Protein AF-A0A7W4C186-F1 (afdb_monomer)

Foldseek 3Di:
DDPPVQPDDPPLCVLAPPVVVLVVLVVVLVCLVVVLVVPPVPPCPDPVSVVSVVSNVVSVVSNVSSVVSNVVVVVVVVVD

Mean predicted aligned error: 10.66 Å

Solvent-accessible surface area (backbone atoms only — not comparable to full-atom values): 4720 Å² total; per-residue (Å²): 130,88,65,92,85,60,87,85,49,82,62,80,56,60,51,62,62,58,64,67,58,54,49,53,45,50,51,51,33,64,48,43,54,58,49,47,54,70,73,30,70,90,49,76,82,42,72,64,45,54,50,50,51,52,50,34,50,52,42,48,51,53,51,50,52,29,50,51,45,41,50,52,50,55,53,57,66,73,74,113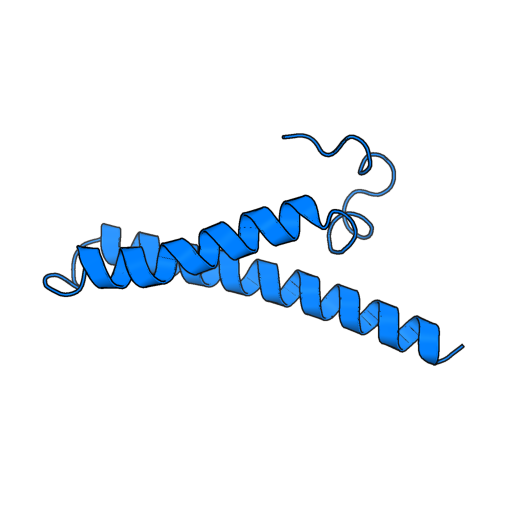

Nearest PDB structures (foldseek):
  7emf-assembly1_G  TM=6.633E-01  e=3.847E+00  Homo sapiens
  7ena-assembly1_g  TM=6.601E-01  e=4.615E+00  Homo sapiens
  7enc-assembly1_g  TM=6.173E-01  e=5.535E+00  Homo sapiens

Secondary structure (DSSP, 8-state):
---TT--S-TTTTTTTS-HHHHHHHHHHHHHHHHHHHHHHSS-TTSHHHHHHHHHHHHHHHHHHHHHHHHHHHHHHHT--

Structure (mmCIF, N/CA/C/O backbone):
data_AF-A0A7W4C186-F1
#
_entry.id   AF-A0A7W4C186-F1
#
loop_
_atom_site.group_PDB
_atom_site.id
_atom_site.type_symbol
_atom_site.label_atom_id
_atom_site.label_alt_id
_atom_site.label_comp_id
_atom_site.label_asym_id
_atom_site.label_entity_id
_atom_site.label_seq_id
_atom_site.pdbx_PDB_ins_code
_atom_site.Cartn_x
_atom_site.Cartn_y
_atom_site.Cartn_z
_atom_site.occupancy
_atom_site.B_iso_or_equiv
_atom_site.auth_seq_id
_atom_site.auth_comp_id
_atom_site.auth_asym_id
_atom_site.auth_atom_id
_atom_site.pdbx_PDB_model_num
ATOM 1 N N . MET A 1 1 ? 9.708 3.972 13.140 1.00 41.66 1 MET A N 1
ATOM 2 C CA . MET A 1 1 ? 10.040 4.398 14.518 1.00 41.66 1 MET A CA 1
ATOM 3 C C . MET A 1 1 ? 8.928 3.980 15.463 1.00 41.66 1 MET A C 1
ATOM 5 O O . MET A 1 1 ? 7.764 4.147 15.115 1.00 41.66 1 MET A O 1
ATOM 9 N N . SER A 1 2 ? 9.287 3.394 16.606 1.00 38.91 2 SER A N 1
ATOM 10 C CA . SER A 1 2 ? 8.350 2.897 17.619 1.00 38.91 2 SER A CA 1
ATOM 11 C C . SER A 1 2 ? 7.429 4.028 18.107 1.00 38.91 2 SER A C 1
ATOM 13 O O . SER A 1 2 ? 7.889 4.992 18.715 1.00 38.91 2 SER A O 1
ATOM 15 N N . CYS A 1 3 ? 6.133 3.957 17.774 1.00 52.81 3 CYS A N 1
ATOM 16 C CA . CYS A 1 3 ? 5.101 4.865 18.291 1.00 52.81 3 CYS A CA 1
ATOM 17 C C . CYS A 1 3 ? 4.947 4.513 19.789 1.00 52.81 3 CYS A C 1
ATOM 19 O O . CYS A 1 3 ? 4.300 3.519 20.105 1.00 52.81 3 CYS A O 1
ATOM 21 N N . ASN A 1 4 ? 5.535 5.300 20.705 1.00 50.91 4 ASN A N 1
ATOM 22 C CA . ASN A 1 4 ? 5.512 5.102 22.177 1.00 50.91 4 ASN A CA 1
ATOM 23 C C . ASN A 1 4 ? 4.095 5.082 22.811 1.00 50.91 4 ASN A C 1
ATOM 25 O O . ASN A 1 4 ? 3.946 4.949 24.016 1.00 50.91 4 ASN A O 1
ATOM 29 N N . GLN A 1 5 ? 3.045 5.226 21.999 1.00 50.38 5 GLN A N 1
ATOM 30 C CA . GLN A 1 5 ? 1.629 5.233 22.383 1.00 50.38 5 GLN A CA 1
ATOM 31 C C . GLN A 1 5 ? 0.909 3.909 22.038 1.00 50.38 5 GLN A C 1
ATOM 33 O O . GLN A 1 5 ? -0.316 3.859 22.002 1.00 50.38 5 GLN A O 1
ATOM 38 N N . CYS A 1 6 ? 1.646 2.840 21.706 1.00 52.28 6 CYS A N 1
ATOM 39 C CA . CYS A 1 6 ? 1.098 1.563 21.216 1.00 52.28 6 CYS A CA 1
ATOM 40 C C . CYS A 1 6 ? 1.398 0.351 22.121 1.00 52.28 6 CYS A C 1
ATOM 42 O O . CYS A 1 6 ? 1.419 -0.775 21.621 1.00 52.28 6 CYS A O 1
ATOM 44 N N . SER A 1 7 ? 1.650 0.563 23.415 1.00 49.56 7 SER A N 1
ATOM 45 C CA . SER A 1 7 ? 2.178 -0.484 24.307 1.00 49.56 7 SER A CA 1
ATOM 46 C C . SER A 1 7 ? 1.132 -1.378 24.989 1.00 49.56 7 SER A C 1
ATOM 48 O O . SER A 1 7 ? 1.539 -2.343 25.620 1.00 49.56 7 SER A O 1
ATOM 50 N N . ASP A 1 8 ? -0.178 -1.123 24.849 1.00 48.19 8 ASP A N 1
ATOM 51 C CA . ASP A 1 8 ? -1.167 -1.734 25.764 1.00 48.19 8 ASP A CA 1
ATOM 52 C C . ASP A 1 8 ? -2.147 -2.757 25.139 1.00 48.19 8 ASP A C 1
ATOM 54 O O . ASP A 1 8 ? -2.737 -3.564 25.843 1.00 48.19 8 ASP A O 1
ATOM 58 N N . SER A 1 9 ? -2.308 -2.839 23.809 1.00 48.75 9 SER A N 1
ATOM 59 C CA . SER A 1 9 ? -2.991 -3.994 23.175 1.00 48.75 9 SER A CA 1
ATOM 60 C C . SER A 1 9 ? -2.664 -4.129 21.681 1.00 48.75 9 SER A C 1
ATOM 62 O O . SER A 1 9 ? -3.067 -3.334 20.827 1.00 48.75 9 SER A O 1
ATOM 64 N N . VAL A 1 10 ? -1.899 -5.173 21.357 1.00 55.88 10 VAL A N 1
ATOM 65 C CA . VAL A 1 10 ? -0.979 -5.229 20.204 1.00 55.88 10 VAL A CA 1
ATOM 66 C C . VAL A 1 10 ? -1.649 -5.174 18.821 1.00 55.88 10 VAL A C 1
ATOM 68 O O . VAL A 1 10 ? -1.046 -4.642 17.890 1.00 55.88 10 VAL A O 1
ATOM 71 N N . PHE A 1 11 ? -2.894 -5.641 18.672 1.00 52.91 11 PHE A N 1
ATOM 72 C CA . PHE A 1 11 ? -3.567 -5.708 17.362 1.00 52.91 11 PHE A CA 1
ATOM 73 C C . PHE A 1 11 ? -4.720 -4.709 17.193 1.00 52.91 11 PHE A C 1
ATOM 75 O O . PHE A 1 11 ? -4.792 -3.994 16.194 1.00 52.91 11 PHE A O 1
ATOM 82 N N . ARG A 1 12 ? -5.613 -4.593 18.184 1.00 47.38 12 ARG A N 1
ATOM 83 C CA . ARG A 1 12 ? -6.830 -3.770 18.061 1.00 47.38 12 ARG A CA 1
ATOM 84 C C . ARG A 1 12 ? -6.562 -2.269 18.210 1.00 47.38 12 ARG A C 1
ATOM 86 O O . ARG A 1 12 ? -7.268 -1.474 17.595 1.00 47.38 12 ARG A O 1
ATOM 93 N N . GLN A 1 13 ? -5.583 -1.838 19.007 1.00 51.72 13 GLN A N 1
ATOM 94 C CA . GLN A 1 13 ? -5.230 -0.411 19.097 1.0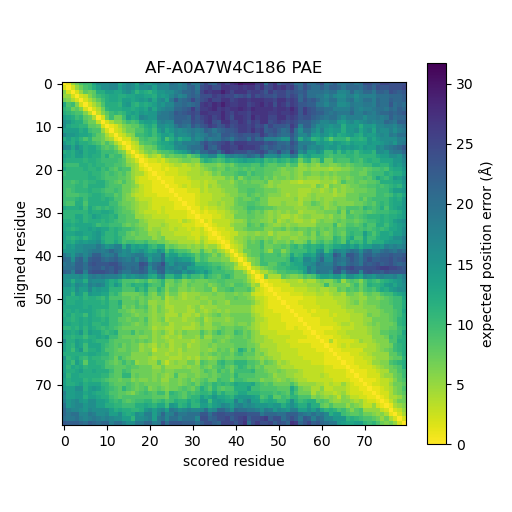0 51.72 13 GLN A CA 1
ATOM 95 C C . GLN A 1 13 ? -4.306 0.041 17.957 1.00 51.72 13 GLN A C 1
ATOM 97 O O . GLN A 1 13 ? -4.334 1.215 17.584 1.00 51.72 13 GLN A O 1
ATOM 102 N N . LYS A 1 14 ? -3.540 -0.886 17.364 1.00 54.75 14 LYS A N 1
ATOM 103 C CA . LYS A 1 14 ? -2.546 -0.579 16.327 1.00 54.75 14 LYS A CA 1
ATOM 104 C C . LYS A 1 14 ?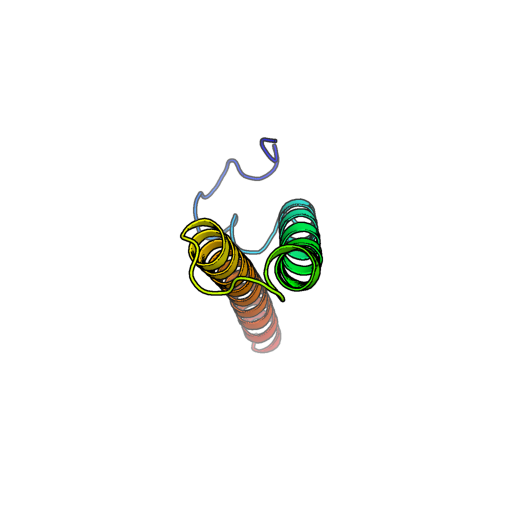 -3.189 -0.284 14.957 1.00 54.75 14 LYS A C 1
ATOM 106 O O . LYS A 1 14 ? -2.776 0.674 14.308 1.00 54.75 14 LYS A O 1
ATOM 111 N N . ILE A 1 15 ? -4.270 -0.981 14.581 1.00 58.84 15 ILE A N 1
ATOM 112 C CA . ILE A 1 15 ? -4.997 -0.789 13.301 1.00 58.84 15 ILE A CA 1
ATOM 113 C C . ILE A 1 15 ? -6.036 0.346 13.401 1.00 58.84 15 ILE A C 1
ATOM 115 O O . ILE A 1 15 ? -7.229 0.145 13.219 1.00 58.84 15 ILE A O 1
ATOM 119 N N . GLY A 1 16 ? -5.615 1.565 13.745 1.00 53.03 16 GLY A N 1
ATOM 120 C CA . GLY A 1 16 ? -6.528 2.719 13.654 1.00 53.03 16 GLY A CA 1
ATOM 121 C C . GLY A 1 16 ? -6.241 3.923 14.543 1.00 53.03 16 GLY A C 1
ATOM 122 O O . GLY A 1 16 ? -7.045 4.851 14.542 1.00 53.03 16 GLY A O 1
ATOM 123 N N . ARG A 1 17 ? -5.145 3.939 15.320 1.00 54.06 17 ARG A N 1
ATOM 124 C CA . ARG A 1 17 ? -4.869 5.047 16.259 1.00 54.06 17 ARG A CA 1
ATOM 125 C C . ARG A 1 17 ? -3.634 5.902 15.921 1.00 54.06 17 ARG A C 1
ATOM 127 O O . ARG A 1 17 ? -3.712 7.120 16.067 1.00 54.06 17 ARG A O 1
ATOM 134 N N . CYS A 1 18 ? -2.523 5.351 15.409 1.00 65.50 18 CYS A N 1
ATOM 135 C CA . CYS A 1 18 ? -1.376 6.192 15.001 1.00 65.50 18 CYS A CA 1
ATOM 136 C C . CYS A 1 18 ? -1.621 6.793 13.595 1.00 65.50 18 CYS A C 1
ATOM 138 O O . CYS A 1 18 ? -1.240 6.204 12.583 1.00 65.50 18 CYS A O 1
ATOM 140 N N . LYS A 1 19 ? -2.180 8.019 13.530 1.00 64.56 19 LYS A N 1
ATOM 141 C CA . LYS A 1 19 ? -2.315 8.808 12.278 1.00 64.56 19 LYS A CA 1
ATOM 142 C C . LYS A 1 19 ? -0.983 8.961 11.533 1.00 64.56 19 LYS A C 1
ATOM 144 O O . LYS A 1 19 ? -0.956 9.038 10.314 1.00 64.56 19 LYS A O 1
ATOM 149 N N . ARG A 1 20 ? 0.131 8.974 12.270 1.00 68.94 20 ARG A N 1
ATOM 150 C CA . ARG A 1 20 ? 1.488 9.110 11.727 1.00 68.94 20 ARG A CA 1
ATOM 151 C C . ARG A 1 20 ? 1.895 7.908 10.861 1.00 68.94 20 ARG A C 1
ATOM 153 O O . ARG A 1 20 ? 2.474 8.101 9.800 1.00 68.94 20 ARG A O 1
ATOM 160 N N . CYS A 1 21 ? 1.530 6.687 11.267 1.00 71.06 21 CYS A N 1
ATOM 161 C CA . CYS A 1 21 ? 1.771 5.475 10.474 1.00 71.06 21 CYS A CA 1
ATOM 162 C C . CYS A 1 21 ? 0.882 5.431 9.225 1.00 71.06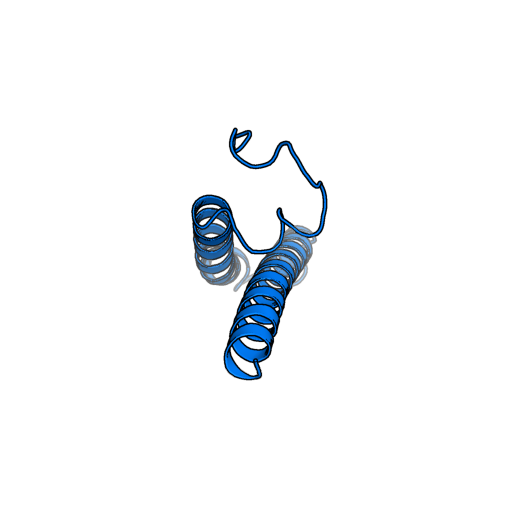 21 CYS A C 1
ATOM 164 O O . CYS A 1 21 ? 1.358 5.061 8.158 1.00 71.06 21 CYS A O 1
ATOM 166 N N . MET A 1 22 ? -0.374 5.870 9.340 1.00 74.25 22 MET A N 1
ATOM 167 C CA . MET A 1 22 ? -1.283 6.008 8.198 1.00 74.25 22 MET A CA 1
ATOM 168 C C . MET A 1 22 ? -0.749 7.017 7.170 1.00 74.25 22 MET A C 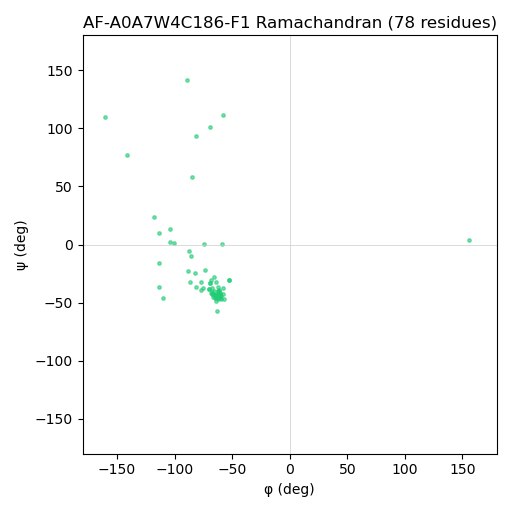1
ATOM 170 O O . MET A 1 22 ? -0.742 6.719 5.982 1.00 74.25 22 MET A O 1
ATOM 174 N N . TRP A 1 23 ? -0.238 8.169 7.618 1.00 76.81 23 TRP A N 1
ATOM 175 C CA . TRP A 1 23 ? 0.379 9.172 6.742 1.00 76.81 23 TRP A CA 1
ATOM 176 C C . TRP A 1 23 ? 1.651 8.669 6.061 1.00 76.81 23 TRP A C 1
ATOM 178 O O . TRP A 1 23 ? 1.817 8.877 4.863 1.00 76.81 23 TRP A O 1
ATOM 188 N N . GLN A 1 24 ? 2.528 7.980 6.798 1.00 80.50 24 GLN A N 1
ATOM 189 C CA . GLN A 1 24 ? 3.743 7.394 6.227 1.00 80.50 24 GLN A CA 1
ATOM 190 C C . GLN A 1 24 ? 3.407 6.358 5.145 1.00 80.50 24 GLN A C 1
ATOM 192 O O . GLN A 1 24 ? 4.022 6.355 4.084 1.00 80.50 24 GLN A O 1
ATOM 197 N N . LEU A 1 25 ? 2.408 5.508 5.398 1.00 79.75 25 LEU A N 1
ATOM 198 C CA . LEU A 1 25 ? 1.950 4.502 4.445 1.00 79.75 25 LEU A CA 1
ATOM 199 C C . LEU A 1 25 ? 1.259 5.129 3.223 1.00 79.75 25 LEU A C 1
ATOM 201 O O . LEU A 1 25 ? 1.505 4.699 2.101 1.00 79.75 25 LEU A O 1
ATOM 205 N N . ALA A 1 26 ? 0.428 6.157 3.427 1.00 81.81 26 ALA A N 1
ATOM 206 C CA . ALA A 1 26 ? -0.233 6.883 2.345 1.00 81.81 26 ALA A CA 1
ATOM 207 C C . ALA A 1 26 ? 0.785 7.579 1.431 1.00 81.81 26 ALA A C 1
ATOM 209 O O . ALA A 1 26 ? 0.693 7.442 0.215 1.00 81.81 26 ALA A O 1
ATOM 210 N N . LEU A 1 27 ? 1.795 8.246 2.005 1.00 83.25 27 LEU A N 1
ATOM 211 C CA . LEU A 1 27 ? 2.899 8.833 1.241 1.00 83.25 27 LEU A CA 1
ATOM 212 C C . LEU A 1 27 ? 3.669 7.768 0.457 1.00 83.25 27 LEU A C 1
ATOM 214 O O . LEU A 1 27 ? 3.907 7.958 -0.731 1.00 83.25 27 LEU A O 1
ATOM 218 N N . LEU A 1 28 ? 4.009 6.632 1.082 1.00 82.75 28 LEU A N 1
ATOM 219 C CA . LEU A 1 28 ? 4.695 5.543 0.379 1.00 82.75 28 LEU A CA 1
ATOM 220 C C . LEU A 1 28 ? 3.866 4.996 -0.790 1.00 82.75 28 LEU A C 1
ATOM 222 O O . LEU A 1 28 ? 4.418 4.783 -1.864 1.00 82.75 28 LEU A O 1
ATOM 226 N N . SER A 1 29 ? 2.559 4.791 -0.605 1.00 83.62 29 SER A N 1
ATOM 227 C CA . SER A 1 29 ? 1.681 4.283 -1.668 1.00 83.62 29 SER A CA 1
ATOM 228 C C . SER A 1 29 ? 1.536 5.285 -2.822 1.00 83.62 29 SER A C 1
ATOM 230 O O . SER A 1 29 ? 1.652 4.908 -3.988 1.00 83.62 29 SER A O 1
ATOM 232 N N . ILE A 1 30 ? 1.373 6.578 -2.501 1.00 83.62 30 ILE A N 1
ATOM 233 C CA . ILE A 1 30 ? 1.282 7.670 -3.485 1.00 83.62 30 ILE A CA 1
ATOM 234 C C . ILE A 1 30 ? 2.580 7.828 -4.276 1.00 83.62 30 ILE A C 1
ATOM 236 O O . ILE A 1 30 ? 2.510 8.205 -5.436 1.00 83.62 30 ILE A O 1
ATOM 240 N N . ILE A 1 31 ? 3.746 7.552 -3.685 1.00 84.19 31 ILE A N 1
ATOM 241 C CA . ILE A 1 31 ? 5.038 7.625 -4.383 1.00 84.19 31 ILE A CA 1
ATOM 242 C C . ILE A 1 31 ? 5.299 6.348 -5.197 1.00 84.19 31 ILE A C 1
ATOM 244 O O . ILE A 1 31 ? 5.831 6.433 -6.300 1.00 84.19 31 ILE A O 1
ATOM 248 N N . ALA A 1 32 ? 4.895 5.173 -4.703 1.00 82.44 32 ALA A N 1
ATOM 249 C CA . ALA A 1 32 ? 5.134 3.894 -5.376 1.00 82.44 32 ALA A CA 1
ATOM 250 C C . ALA A 1 32 ? 4.450 3.798 -6.753 1.00 82.44 32 ALA A C 1
ATOM 252 O O . ALA A 1 32 ? 5.035 3.256 -7.688 1.00 82.44 32 ALA A O 1
ATOM 253 N N . TRP A 1 33 ? 3.247 4.358 -6.901 1.00 78.56 33 TRP A N 1
ATOM 254 C CA . TRP A 1 33 ? 2.500 4.391 -8.167 1.00 78.56 33 TRP A CA 1
ATOM 255 C C . TRP A 1 33 ? 3.184 5.180 -9.305 1.00 78.56 33 TRP A C 1
ATOM 257 O O . TRP A 1 33 ? 3.438 4.595 -10.358 1.00 78.56 33 TRP A O 1
ATOM 267 N N . PRO A 1 34 ? 3.514 6.477 -9.144 1.00 81.50 34 PRO A N 1
ATOM 268 C CA . PRO A 1 34 ? 4.211 7.255 -10.162 1.00 81.50 34 PRO A CA 1
ATOM 269 C C . PRO A 1 34 ? 5.651 6.781 -10.358 1.00 81.50 34 PRO A C 1
ATOM 271 O O . PRO A 1 34 ? 6.152 6.853 -11.475 1.00 81.50 34 PRO A O 1
ATOM 274 N N . LEU A 1 35 ? 6.305 6.248 -9.317 1.00 79.88 35 LEU A N 1
ATOM 275 C CA . LEU A 1 35 ? 7.635 5.653 -9.452 1.00 79.88 35 LEU A CA 1
ATOM 276 C C . LEU A 1 35 ? 7.599 4.402 -10.344 1.00 79.88 35 LEU A C 1
ATOM 278 O O . LEU A 1 35 ? 8.441 4.260 -11.227 1.00 79.88 35 LEU A O 1
ATOM 282 N N . TRP A 1 36 ? 6.599 3.531 -10.167 1.00 74.69 36 TRP A N 1
ATOM 283 C CA . TRP A 1 36 ? 6.386 2.387 -11.055 1.00 74.69 36 TRP A CA 1
ATOM 284 C C . TRP A 1 36 ? 6.087 2.836 -12.491 1.00 74.69 36 TRP A C 1
ATOM 286 O O . TRP A 1 36 ? 6.696 2.321 -13.428 1.00 74.69 36 TRP A O 1
ATOM 296 N N . TRP A 1 37 ? 5.227 3.846 -12.660 1.00 74.12 37 TRP A N 1
ATOM 297 C CA . TRP A 1 37 ? 4.899 4.409 -13.972 1.00 74.12 37 TRP A CA 1
ATOM 298 C C . TRP A 1 37 ? 6.123 5.003 -14.686 1.00 74.12 37 TRP A C 1
ATOM 300 O O . TRP A 1 37 ? 6.277 4.816 -15.887 1.00 74.12 37 TRP A O 1
ATOM 310 N N . TYR A 1 38 ? 7.009 5.697 -13.964 1.00 74.44 38 TYR A N 1
ATOM 311 C CA . TYR A 1 38 ? 8.181 6.352 -14.553 1.00 74.44 38 TYR A CA 1
ATOM 312 C C . TYR A 1 38 ? 9.311 5.367 -14.891 1.00 74.44 38 TYR A C 1
ATOM 314 O O . TYR A 1 38 ? 9.948 5.506 -15.929 1.00 74.44 38 TYR A O 1
ATOM 322 N N . CYS A 1 39 ? 9.558 4.359 -14.044 1.00 67.19 39 CYS A N 1
ATOM 323 C CA . CYS A 1 39 ? 10.660 3.410 -14.254 1.00 67.19 39 CYS A CA 1
ATOM 324 C C . CYS A 1 39 ? 10.307 2.212 -15.147 1.00 67.19 39 CYS A C 1
ATOM 326 O O . CYS A 1 39 ? 11.190 1.707 -15.834 1.00 67.19 39 CYS A O 1
ATOM 328 N N . TYR A 1 40 ? 9.059 1.732 -15.142 1.00 62.47 40 TYR A N 1
ATOM 329 C CA . TYR A 1 40 ? 8.700 0.456 -15.785 1.00 62.47 40 TYR A CA 1
ATOM 330 C C . TYR A 1 40 ? 7.769 0.585 -16.993 1.00 62.47 40 TYR A C 1
ATOM 332 O O . TYR A 1 40 ? 7.324 -0.441 -17.510 1.00 62.47 40 TYR A O 1
ATOM 340 N N . ALA A 1 41 ? 7.518 1.802 -17.490 1.00 61.22 41 ALA A N 1
ATOM 341 C CA . ALA A 1 41 ? 6.740 2.014 -18.715 1.00 61.22 41 ALA A CA 1
ATOM 342 C C . ALA A 1 41 ? 7.342 1.294 -19.940 1.00 61.22 41 ALA A C 1
ATOM 344 O O . ALA A 1 41 ? 6.598 0.741 -20.746 1.00 61.22 41 ALA A O 1
ATOM 345 N N . ASP A 1 42 ? 8.673 1.241 -20.051 1.00 60.66 42 ASP A N 1
ATOM 346 C CA . ASP A 1 42 ? 9.366 0.654 -21.208 1.00 60.66 42 ASP A CA 1
ATOM 347 C C . ASP A 1 42 ? 9.628 -0.859 -21.084 1.00 60.66 42 ASP A C 1
ATOM 349 O O . ASP A 1 42 ? 9.796 -1.561 -22.082 1.00 60.66 42 ASP A O 1
ATOM 353 N N . THR A 1 43 ? 9.660 -1.411 -19.866 1.00 57.03 43 THR A N 1
ATOM 354 C CA . THR A 1 43 ? 10.068 -2.808 -19.627 1.00 57.03 43 THR A CA 1
ATOM 355 C C . THR A 1 43 ? 9.217 -3.491 -18.541 1.00 57.03 43 THR A C 1
ATOM 357 O O . THR A 1 43 ? 9.660 -3.728 -17.419 1.00 57.03 43 THR A O 1
ATOM 360 N N . PRO A 1 44 ? 7.980 -3.906 -18.866 1.00 59.72 44 PRO A N 1
ATOM 361 C CA . PRO A 1 44 ? 7.043 -4.496 -17.900 1.00 59.72 44 PRO A CA 1
ATOM 362 C C . PRO A 1 44 ? 7.364 -5.949 -17.486 1.00 59.72 44 PRO A C 1
ATOM 364 O O . PRO A 1 44 ? 6.619 -6.552 -16.721 1.00 59.72 44 PRO A O 1
ATOM 367 N N . LYS A 1 45 ? 8.444 -6.550 -18.006 1.00 61.19 45 LYS A N 1
ATOM 368 C CA . LYS A 1 45 ? 8.751 -7.993 -17.866 1.00 61.19 45 LYS A CA 1
ATOM 369 C C . LYS A 1 45 ? 9.861 -8.294 -16.856 1.00 61.19 45 LYS A C 1
ATOM 371 O O . LYS A 1 45 ? 10.261 -9.445 -16.709 1.00 61.19 45 LYS A O 1
ATOM 376 N N . ILE A 1 46 ? 10.386 -7.264 -16.197 1.00 73.00 46 ILE A N 1
ATOM 377 C CA . ILE A 1 46 ? 11.494 -7.388 -15.253 1.00 73.00 46 ILE A CA 1
ATOM 378 C C . ILE A 1 46 ? 10.935 -7.653 -13.854 1.00 73.00 46 ILE A C 1
ATOM 380 O O . ILE A 1 46 ? 9.929 -7.066 -13.454 1.00 73.00 46 ILE A O 1
ATOM 384 N N . VAL A 1 47 ? 11.619 -8.508 -13.093 1.00 77.75 47 VAL A N 1
ATOM 385 C CA . VAL A 1 47 ? 11.256 -8.878 -11.712 1.00 77.75 47 VAL A CA 1
ATOM 386 C C . VAL A 1 47 ? 11.044 -7.673 -10.797 1.00 77.75 47 VAL A C 1
ATOM 388 O O . VAL A 1 47 ? 10.198 -7.710 -9.907 1.00 77.75 47 VAL A O 1
ATOM 391 N N . GLU A 1 48 ? 11.754 -6.578 -11.047 1.00 76.12 48 GLU A N 1
ATOM 392 C CA . GLU A 1 48 ? 11.640 -5.360 -10.255 1.00 76.12 48 GLU A CA 1
ATOM 393 C C . GLU A 1 48 ? 10.289 -4.644 -10.445 1.00 76.12 48 GLU A C 1
ATOM 395 O O . GLU A 1 48 ? 9.733 -4.114 -9.483 1.00 76.12 48 GLU A O 1
ATOM 400 N N . SER A 1 49 ? 9.703 -4.711 -11.648 1.00 74.88 49 SER A N 1
ATOM 401 C CA . SER A 1 49 ? 8.361 -4.178 -11.932 1.00 74.88 49 SER A CA 1
ATOM 402 C C . SER A 1 49 ? 7.295 -4.913 -11.119 1.00 74.88 49 SER A C 1
ATOM 404 O O . SER A 1 49 ? 6.421 -4.304 -10.499 1.00 74.88 49 SER A O 1
ATOM 406 N N . ILE A 1 50 ? 7.406 -6.245 -11.083 1.00 79.00 50 ILE A N 1
ATOM 407 C CA . ILE A 1 50 ? 6.490 -7.130 -10.358 1.00 79.00 50 ILE A CA 1
ATOM 408 C C . ILE A 1 50 ? 6.634 -6.908 -8.849 1.00 79.00 50 ILE A C 1
ATOM 410 O O . ILE A 1 50 ? 5.629 -6.812 -8.144 1.00 79.00 50 ILE A O 1
ATOM 414 N N . ALA A 1 51 ? 7.869 -6.771 -8.355 1.00 84.38 51 ALA A N 1
ATOM 415 C CA . ALA A 1 51 ? 8.132 -6.465 -6.954 1.00 84.38 51 ALA A CA 1
ATOM 416 C C . ALA A 1 51 ? 7.491 -5.128 -6.542 1.00 84.38 51 ALA A C 1
ATOM 418 O O . ALA A 1 51 ? 6.788 -5.077 -5.532 1.00 84.38 51 ALA A O 1
ATOM 419 N N . LEU A 1 52 ? 7.654 -4.067 -7.341 1.00 80.38 52 LEU A N 1
ATOM 420 C CA . LEU A 1 52 ? 7.043 -2.761 -7.072 1.00 80.38 52 LEU A CA 1
ATOM 421 C C . LEU A 1 52 ? 5.514 -2.803 -7.070 1.00 80.38 52 LEU A C 1
ATOM 423 O O . LEU A 1 52 ? 4.904 -2.236 -6.162 1.00 80.38 52 LEU A O 1
ATOM 427 N N . LEU A 1 53 ? 4.889 -3.512 -8.015 1.00 82.06 53 LEU A N 1
ATOM 428 C CA . LEU A 1 53 ? 3.439 -3.728 -8.008 1.00 82.06 53 LEU A CA 1
ATOM 429 C C . LEU A 1 53 ? 2.983 -4.457 -6.742 1.00 82.06 53 LEU A C 1
ATOM 431 O O . LEU A 1 53 ? 2.010 -4.047 -6.109 1.00 82.06 53 LEU A O 1
ATOM 435 N N . PHE A 1 54 ? 3.701 -5.504 -6.335 1.00 84.56 54 PHE A N 1
ATOM 436 C CA . PHE A 1 54 ? 3.373 -6.261 -5.131 1.00 84.56 54 PHE A CA 1
ATOM 437 C C . PHE A 1 54 ? 3.467 -5.393 -3.866 1.00 84.56 54 PHE A C 1
ATOM 439 O O . PHE A 1 54 ? 2.585 -5.450 -3.002 1.00 84.56 54 PHE A O 1
ATOM 446 N N . PHE A 1 55 ? 4.483 -4.528 -3.780 1.00 84.31 55 PHE A N 1
ATOM 447 C CA . PHE A 1 55 ? 4.608 -3.539 -2.707 1.00 84.31 55 PHE A CA 1
ATOM 448 C C . PHE A 1 55 ? 3.484 -2.495 -2.747 1.00 84.31 55 PHE A C 1
ATOM 450 O O . PHE A 1 55 ? 2.862 -2.237 -1.715 1.00 84.31 55 PHE A O 1
ATOM 457 N N . ALA A 1 56 ? 3.165 -1.939 -3.919 1.00 83.69 56 ALA A N 1
ATOM 458 C CA . ALA A 1 56 ? 2.100 -0.950 -4.086 1.00 83.69 56 ALA A CA 1
ATOM 459 C C . ALA A 1 56 ? 0.719 -1.506 -3.688 1.00 83.69 56 ALA A C 1
ATOM 461 O O . ALA A 1 56 ? -0.046 -0.840 -2.981 1.00 83.69 56 ALA A O 1
ATOM 462 N N . VAL A 1 57 ? 0.417 -2.748 -4.081 1.00 85.56 57 VAL A N 1
ATOM 463 C CA . VAL A 1 57 ? -0.821 -3.446 -3.702 1.00 85.56 57 VAL A CA 1
ATOM 464 C C . VAL A 1 57 ? -0.846 -3.730 -2.202 1.00 85.56 57 VAL A C 1
ATOM 466 O O . VAL A 1 57 ? -1.848 -3.445 -1.548 1.00 85.56 57 VAL A O 1
ATOM 469 N N . SER A 1 58 ? 0.256 -4.218 -1.627 1.00 87.06 58 SER A N 1
ATOM 470 C CA . SER A 1 58 ? 0.348 -4.497 -0.188 1.00 87.06 58 SER A CA 1
ATOM 471 C C . SER A 1 58 ? 0.148 -3.237 0.663 1.00 87.06 58 SER A C 1
ATOM 473 O O . SER A 1 58 ? -0.591 -3.265 1.650 1.00 87.06 58 SER A O 1
ATOM 475 N N . PHE A 1 59 ? 0.749 -2.107 0.270 1.00 83.69 59 PHE A N 1
ATOM 476 C CA . PHE A 1 59 ? 0.569 -0.829 0.963 1.00 83.69 59 PHE A CA 1
ATOM 477 C C . PHE A 1 59 ? -0.852 -0.280 0.821 1.00 83.69 59 PHE A C 1
ATOM 479 O O . PHE A 1 59 ? -1.424 0.182 1.810 1.00 83.69 59 PHE A O 1
ATOM 486 N N . SER A 1 60 ? -1.453 -0.389 -0.366 1.00 83.50 60 SER A N 1
ATOM 487 C CA . SER A 1 60 ? -2.850 0.001 -0.589 1.00 83.50 60 SER A CA 1
ATOM 488 C C . SER A 1 60 ? -3.813 -0.861 0.232 1.00 83.50 60 SER A C 1
ATOM 490 O O . SER A 1 60 ? -4.692 -0.327 0.903 1.00 83.50 60 SER A O 1
ATOM 492 N N . GLY A 1 61 ? -3.592 -2.179 0.282 1.00 85.75 61 GLY A N 1
ATOM 4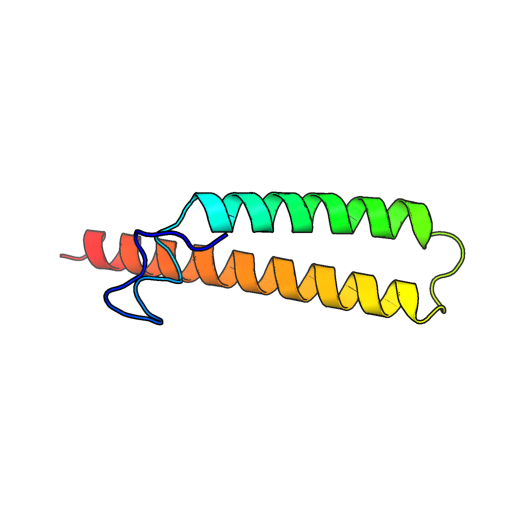93 C CA . GLY A 1 61 ? -4.381 -3.105 1.093 1.00 85.75 61 GLY A CA 1
ATOM 494 C C . G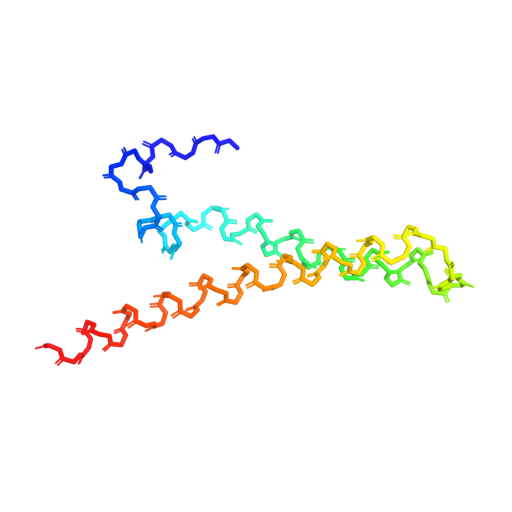LY A 1 61 ? -4.293 -2.801 2.590 1.00 85.75 61 GLY A C 1
ATOM 495 O O . GLY A 1 61 ? -5.321 -2.734 3.269 1.00 85.75 61 GLY A O 1
ATOM 496 N N . LEU A 1 62 ? -3.088 -2.533 3.110 1.00 83.56 62 LEU A N 1
ATOM 497 C CA . LEU A 1 62 ? -2.925 -2.110 4.504 1.00 83.56 62 LEU A CA 1
ATOM 498 C C . LEU A 1 62 ? -3.641 -0.779 4.784 1.00 83.56 62 LEU A C 1
ATOM 500 O O . LEU A 1 62 ? -4.239 -0.636 5.852 1.00 83.56 62 LEU A O 1
ATOM 504 N N . LEU A 1 63 ? -3.596 0.189 3.861 1.00 82.19 63 LEU A N 1
ATOM 505 C CA . LEU A 1 63 ? -4.275 1.481 4.012 1.00 82.19 63 LEU A CA 1
ATOM 506 C C . LEU A 1 63 ? -5.799 1.298 4.074 1.00 82.19 63 LEU A C 1
ATOM 508 O O . LEU A 1 63 ? -6.447 1.836 4.976 1.00 82.19 63 LEU A O 1
ATOM 512 N N . THR A 1 64 ? -6.363 0.492 3.171 1.00 82.94 64 THR A N 1
ATOM 513 C CA . THR A 1 64 ? -7.792 0.159 3.163 1.00 82.94 64 THR A CA 1
ATOM 514 C C . THR A 1 64 ? -8.202 -0.546 4.451 1.00 82.94 64 THR A C 1
ATOM 516 O O . THR A 1 64 ? -9.221 -0.185 5.032 1.00 82.94 64 THR A O 1
ATOM 519 N N . LEU A 1 65 ? -7.391 -1.477 4.967 1.00 83.25 65 LEU A N 1
ATOM 520 C CA . LEU A 1 65 ? -7.655 -2.142 6.248 1.00 83.25 65 LEU A CA 1
ATOM 521 C C . LEU A 1 65 ? -7.768 -1.129 7.403 1.00 83.25 65 LEU A C 1
ATOM 523 O O . LEU A 1 65 ? -8.667 -1.233 8.236 1.00 83.25 65 LEU A O 1
ATOM 527 N N . HIS A 1 66 ? -6.890 -0.121 7.441 1.00 76.75 66 HIS A N 1
ATOM 528 C CA . HIS A 1 66 ? -6.945 0.933 8.458 1.00 76.75 66 HIS A CA 1
ATOM 529 C C . HIS A 1 66 ? -8.206 1.793 8.331 1.00 76.75 66 HIS A C 1
ATOM 531 O O . HIS A 1 66 ? -8.846 2.075 9.346 1.00 76.75 66 HIS A O 1
ATOM 537 N N . LEU A 1 67 ? -8.577 2.183 7.106 1.00 76.25 67 LEU A N 1
ATOM 538 C CA . LEU A 1 67 ? -9.807 2.935 6.850 1.00 76.25 67 LEU A CA 1
ATOM 539 C C . LEU A 1 67 ? -11.045 2.131 7.250 1.00 76.25 67 LEU A C 1
ATOM 541 O O . LEU A 1 67 ? -11.880 2.649 7.980 1.00 76.25 67 LEU A O 1
ATOM 545 N N . VAL A 1 68 ? -11.128 0.854 6.869 1.00 81.25 68 VAL A N 1
ATOM 546 C CA . VAL A 1 68 ? -12.257 -0.024 7.213 1.00 81.25 68 VAL A CA 1
ATOM 547 C C . VAL A 1 68 ? -12.401 -0.179 8.725 1.00 81.25 68 VAL A C 1
ATOM 549 O O . VAL A 1 68 ? -13.510 -0.061 9.238 1.00 81.25 68 VAL A O 1
ATOM 552 N N . VAL A 1 69 ? -11.309 -0.387 9.469 1.00 78.25 69 VAL A N 1
ATOM 553 C CA . VAL A 1 69 ? -11.378 -0.497 10.938 1.00 78.25 69 VAL A CA 1
ATOM 554 C C . VAL A 1 69 ? -11.765 0.834 11.588 1.00 78.25 69 VAL A C 1
ATOM 556 O O . VAL A 1 69 ? -12.528 0.844 12.560 1.00 78.25 69 VAL A O 1
ATOM 559 N N . TRP A 1 70 ? -11.275 1.957 11.060 1.00 72.12 70 TRP A N 1
ATOM 560 C CA . TRP A 1 70 ? -11.663 3.286 11.529 1.00 72.12 70 TRP A CA 1
ATOM 561 C C . TRP A 1 70 ? -13.154 3.558 11.283 1.00 72.12 70 TRP A C 1
ATOM 563 O O . TRP A 1 70 ? -13.871 3.907 12.221 1.00 72.12 70 TRP A O 1
ATOM 573 N N . THR A 1 71 ? -13.643 3.300 10.069 1.00 78.56 71 THR A N 1
ATOM 574 C CA . THR A 1 71 ? -15.057 3.419 9.698 1.00 78.56 71 THR A CA 1
ATOM 575 C C . THR A 1 71 ? -15.930 2.478 10.521 1.00 78.56 71 THR A C 1
ATOM 577 O O . THR A 1 71 ? -16.940 2.920 11.059 1.00 78.56 71 THR A O 1
ATOM 580 N N . TYR A 1 72 ? -15.525 1.216 10.700 1.00 77.62 72 TYR A N 1
ATOM 581 C CA . TYR A 1 72 ? -16.251 0.238 11.513 1.00 77.62 72 TYR A CA 1
ATOM 582 C C . TYR A 1 72 ? -16.431 0.731 12.950 1.00 77.62 72 TYR A C 1
ATOM 584 O O . TYR A 1 72 ? -17.547 0.698 13.465 1.00 77.62 72 TYR A O 1
ATOM 592 N N . ARG A 1 73 ? -15.364 1.250 13.576 1.00 69.75 73 ARG A N 1
ATOM 593 C CA . ARG A 1 73 ? -15.428 1.847 14.921 1.00 69.75 73 ARG A CA 1
ATOM 594 C C . ARG A 1 73 ? -16.308 3.087 14.978 1.00 69.75 73 ARG A C 1
ATOM 596 O O . ARG A 1 73 ? -17.100 3.203 15.904 1.00 69.75 73 ARG A O 1
ATOM 603 N N . SER A 1 74 ? -16.181 3.982 14.001 1.00 68.31 74 SER A N 1
ATOM 604 C CA . SER A 1 74 ? 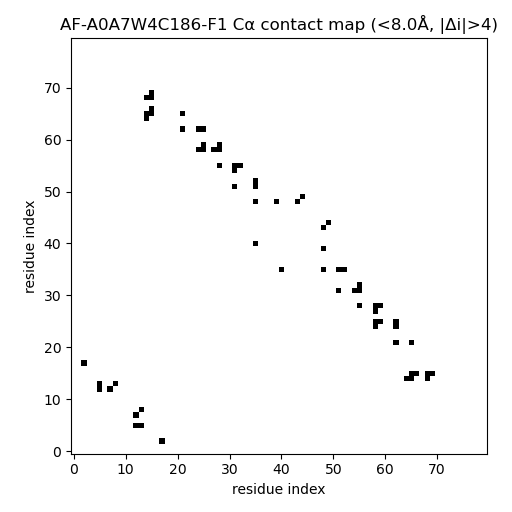-16.997 5.196 13.928 1.00 68.31 74 SER A CA 1
ATOM 605 C C . SER A 1 74 ? -18.487 4.865 13.791 1.00 68.31 74 SER A C 1
ATOM 607 O O . SER A 1 74 ? -19.322 5.508 14.419 1.00 68.31 74 SER A O 1
ATOM 609 N N . LEU A 1 75 ? -18.828 3.835 13.011 1.00 74.5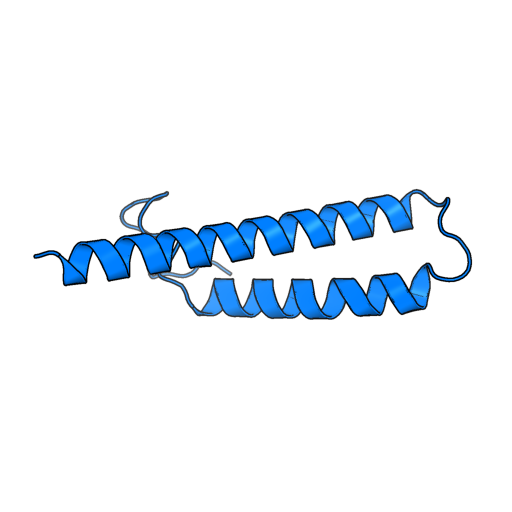6 75 LEU A N 1
ATOM 610 C CA . LEU A 1 75 ? -20.200 3.348 12.859 1.00 74.56 75 LEU A CA 1
ATOM 611 C C . LEU A 1 75 ? -20.723 2.658 14.121 1.00 74.56 75 LEU A C 1
ATOM 613 O O . LEU A 1 75 ? -21.886 2.842 14.465 1.00 74.56 75 LEU A O 1
ATOM 617 N N . THR A 1 76 ? -19.887 1.891 14.829 1.00 73.75 76 THR A N 1
ATOM 618 C CA . THR A 1 76 ? -20.311 1.274 16.098 1.00 73.75 76 THR A CA 1
ATOM 619 C C . THR A 1 76 ? -20.513 2.307 17.205 1.00 73.75 76 THR A C 1
ATOM 621 O O . THR A 1 76 ? -21.421 2.130 18.006 1.00 73.75 76 THR A O 1
ATOM 624 N N . SER A 1 77 ? -19.740 3.400 17.238 1.00 59.16 77 SER A N 1
ATOM 625 C CA . SER A 1 77 ? -19.954 4.492 18.203 1.00 59.16 77 SER A CA 1
ATOM 626 C C . SER A 1 77 ? -21.174 5.366 17.904 1.00 59.16 77 SER A C 1
ATOM 628 O O . SER A 1 77 ? -21.654 6.030 18.806 1.00 59.16 77 SER A O 1
ATOM 630 N N . LEU A 1 78 ? -21.658 5.388 16.658 1.00 60.91 78 LEU A N 1
ATOM 631 C CA . LEU A 1 78 ? -22.863 6.126 16.245 1.00 60.91 78 LEU A CA 1
ATOM 632 C C . LEU A 1 78 ? -24.165 5.332 16.451 1.00 60.91 78 LEU A C 1
ATOM 634 O O . LEU A 1 78 ? -25.248 5.880 16.270 1.00 60.91 78 LEU A O 1
ATOM 638 N N . ARG A 1 79 ? -24.068 4.036 16.773 1.00 54.97 79 ARG A N 1
ATOM 639 C CA . ARG A 1 79 ? -25.209 3.130 16.998 1.00 54.97 79 ARG A CA 1
ATOM 640 C C . ARG A 1 79 ? -25.541 2.888 18.478 1.00 54.97 79 ARG A C 1
ATOM 642 O O . ARG A 1 79 ? -26.435 2.087 18.749 1.00 54.97 79 ARG A O 1
ATOM 649 N N . LEU A 1 80 ? -24.816 3.525 19.394 1.00 48.50 80 LEU A N 1
ATOM 650 C CA . LEU A 1 80 ? -25.037 3.525 20.845 1.00 48.50 80 LEU A CA 1
ATOM 651 C C . LEU A 1 80 ? -25.461 4.929 21.270 1.00 48.50 80 LEU A C 1
ATOM 653 O O . LEU A 1 80 ? -26.360 5.014 22.129 1.00 48.50 80 LEU A O 1
#

Sequence (80 aa):
MSCNQCSDSVFRQKIGRCKRCMWQLALLSIIAWPLWWYCYADTPKIVESIALLFFAVSFSGLLTLHLVVWTYRSLTSLRL

pLDDT: mean 70.08, std 13.05, range [38.91, 87.06]

Radius of gyration: 16.3 Å; Cα contacts (8 Å, |Δi|>4): 34; chains: 1; bounding box: 37×18×47 Å